Protein AF-A0A0K0D0H8-F1 (afdb_monomer)

pLDDT: mean 73.94, std 22.25, range [27.0, 97.44]

Solvent-accessible surface area (backbone atoms only — not comparable to full-atom values): 8253 Å² total; per-residue (Å²): 139,84,86,82,82,84,82,80,79,81,74,79,79,76,91,76,76,64,70,70,64,53,76,75,64,83,75,85,54,54,69,48,74,55,90,87,46,81,43,69,49,76,45,66,39,46,39,19,38,77,81,62,72,51,72,34,69,67,44,50,52,51,53,52,52,50,51,52,52,40,51,55,50,52,70,36,76,91,30,70,91,64,24,56,20,40,38,39,20,63,16,23,66,36,73,69,38,34,53,51,34,51,52,53,47,33,34,76,71,72,76,40,82,64,75,86,73,56,74,85,64,92,64,90,84,79,93,79,76,94,128

Organism: Angiostrongylus cantonensis (NCBI:txid6313)

Structure (mmCIF, N/CA/C/O backbone):
data_AF-A0A0K0D0H8-F1
#
_entry.id   AF-A0A0K0D0H8-F1
#
loop_
_atom_site.group_PDB
_atom_site.id
_atom_site.type_symbol
_atom_site.label_atom_id
_atom_site.label_alt_id
_atom_site.label_comp_id
_atom_site.label_asym_id
_atom_site.label_entity_id
_atom_site.label_seq_id
_atom_site.pdbx_PDB_ins_code
_atom_site.Cartn_x
_atom_site.Cartn_y
_atom_site.Cartn_z
_atom_site.occupancy
_atom_site.B_iso_or_equiv
_atom_site.auth_seq_id
_atom_site.auth_comp_id
_atom_site.auth_asym_id
_atom_site.auth_atom_id
_atom_site.pdbx_PDB_model_num
ATOM 1 N N . MET A 1 1 ? -4.111 46.764 62.266 1.00 36.84 1 MET A N 1
ATOM 2 C CA . MET A 1 1 ? -4.766 45.575 61.676 1.00 36.84 1 MET A CA 1
ATOM 3 C C . MET A 1 1 ? -4.988 45.844 60.195 1.00 36.84 1 MET A C 1
ATOM 5 O O . MET A 1 1 ? -5.904 46.576 59.858 1.00 36.84 1 MET A O 1
ATOM 9 N N . TRP A 1 2 ? -4.116 45.331 59.326 1.00 36.06 2 TRP A N 1
ATOM 10 C CA . TRP A 1 2 ? -4.248 45.432 57.868 1.00 36.06 2 TRP A CA 1
ATOM 11 C C . TRP A 1 2 ? -4.612 44.035 57.359 1.00 36.06 2 TRP A C 1
ATOM 13 O O . TRP A 1 2 ? -3.886 43.082 57.626 1.00 36.06 2 TRP A O 1
ATOM 23 N N . ARG A 1 3 ? -5.766 43.887 56.701 1.00 40.69 3 ARG A N 1
ATOM 24 C CA . ARG A 1 3 ? -6.165 42.640 56.033 1.00 40.69 3 ARG A CA 1
ATOM 25 C C . ARG A 1 3 ? -5.787 42.742 54.561 1.00 40.69 3 ARG A C 1
ATOM 27 O O . ARG A 1 3 ? -6.415 43.492 53.823 1.00 40.69 3 ARG A O 1
ATOM 34 N N . THR A 1 4 ? -4.760 42.014 54.148 1.00 47.06 4 THR A N 1
ATOM 35 C CA . THR A 1 4 ? -4.418 41.847 52.733 1.00 47.06 4 THR A CA 1
ATOM 36 C C . THR A 1 4 ? -5.252 40.687 52.193 1.00 47.06 4 THR A C 1
ATOM 38 O O . THR A 1 4 ? -5.074 39.550 52.623 1.00 47.06 4 THR A O 1
ATOM 41 N N . LEU A 1 5 ? -6.211 40.971 51.308 1.00 46.91 5 LEU A N 1
ATOM 42 C CA . LEU A 1 5 ? -6.913 39.941 50.540 1.00 46.91 5 LEU A CA 1
ATOM 43 C C . LEU A 1 5 ? -6.032 39.542 49.351 1.00 46.91 5 LEU A C 1
ATOM 45 O O . LEU A 1 5 ? -5.766 40.369 48.483 1.00 46.91 5 LEU A O 1
ATOM 49 N N . PHE A 1 6 ? -5.612 38.280 49.294 1.00 38.19 6 PHE A N 1
ATOM 50 C CA . PHE A 1 6 ? -5.066 37.687 48.076 1.00 38.19 6 PHE A CA 1
ATOM 51 C C . PHE A 1 6 ? -6.224 37.112 47.259 1.00 38.19 6 PHE A C 1
ATOM 53 O O . PHE A 1 6 ? -6.888 36.170 47.688 1.00 38.19 6 PHE A O 1
ATOM 60 N N . VAL A 1 7 ? -6.487 37.701 46.094 1.00 49.78 7 VAL A N 1
ATOM 61 C CA . VAL A 1 7 ? -7.400 37.138 45.095 1.00 49.78 7 VAL A CA 1
ATOM 62 C C . VAL A 1 7 ? -6.605 36.119 44.286 1.00 49.78 7 VAL A C 1
ATOM 64 O O . VAL A 1 7 ? -5.695 36.485 43.544 1.00 49.78 7 VAL A O 1
ATOM 67 N N . ALA A 1 8 ? -6.920 34.837 44.454 1.00 52.72 8 ALA A N 1
ATOM 68 C CA . ALA A 1 8 ? -6.380 33.778 43.615 1.00 52.72 8 ALA A CA 1
ATOM 69 C C . ALA A 1 8 ? -7.090 33.822 42.254 1.00 52.72 8 ALA A C 1
ATOM 71 O O . ALA A 1 8 ? -8.249 33.426 42.136 1.00 52.72 8 ALA A O 1
ATOM 72 N N . PHE A 1 9 ? -6.406 34.320 41.225 1.00 49.59 9 PHE A N 1
ATOM 73 C CA . PHE A 1 9 ? -6.807 34.062 39.847 1.00 49.59 9 PHE A CA 1
ATOM 74 C C . PHE A 1 9 ? -6.534 32.584 39.559 1.00 49.59 9 PHE A C 1
ATOM 76 O O . PHE A 1 9 ? -5.387 32.178 39.383 1.00 49.59 9 PHE A O 1
ATOM 83 N N . ALA A 1 10 ? -7.591 31.771 39.544 1.00 50.81 10 ALA A N 1
ATOM 84 C CA . ALA A 1 10 ? -7.547 30.438 38.966 1.00 50.81 10 ALA A CA 1
ATOM 85 C C . ALA A 1 10 ? -7.357 30.595 37.450 1.00 50.81 10 ALA A C 1
ATOM 87 O O . ALA A 1 10 ? -8.317 30.777 36.703 1.00 50.81 10 ALA A O 1
ATOM 88 N N . GLY A 1 11 ? -6.100 30.609 37.008 1.00 41.09 11 GLY A N 1
ATOM 89 C CA . GLY A 1 11 ? -5.763 30.479 35.599 1.00 41.09 11 GLY A CA 1
ATOM 90 C C . GLY A 1 11 ? -6.217 29.106 35.124 1.00 41.09 11 GLY A C 1
ATOM 91 O O . GLY A 1 11 ? -5.684 28.089 35.561 1.00 41.09 11 GLY A O 1
ATOM 92 N N . VAL A 1 12 ? -7.231 29.077 34.263 1.00 54.34 12 VAL A N 1
ATOM 93 C CA . VAL A 1 12 ? -7.582 27.886 33.492 1.00 54.34 12 VAL A CA 1
ATOM 94 C C . VAL A 1 12 ? -6.439 27.667 32.505 1.00 54.34 12 VAL A C 1
ATOM 96 O O . VAL A 1 12 ? -6.317 28.396 31.522 1.00 54.34 12 VAL A O 1
ATOM 99 N N . PHE A 1 13 ? -5.565 26.707 32.799 1.00 46.25 13 PHE A N 1
ATOM 100 C CA . PHE A 1 13 ? -4.625 26.187 31.816 1.00 46.25 13 PHE A CA 1
ATOM 101 C C . PHE A 1 13 ? -5.450 25.389 30.803 1.00 46.25 13 PHE A C 1
ATOM 103 O O . PHE A 1 13 ? -5.958 24.314 31.109 1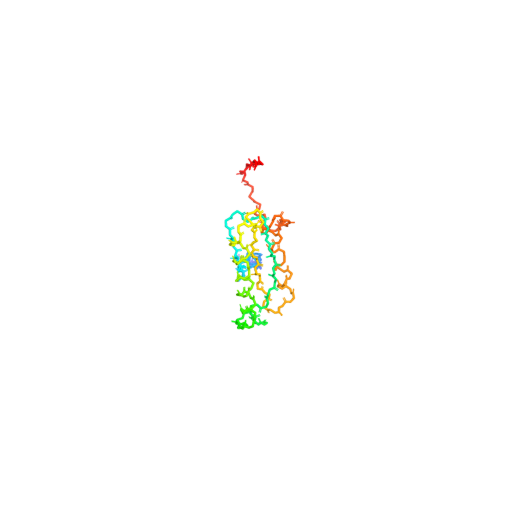.00 46.25 13 PHE A O 1
ATOM 110 N N . TYR A 1 14 ? -5.670 25.964 29.622 1.00 48.16 14 TYR A N 1
ATOM 111 C CA . TYR A 1 14 ? -6.150 25.204 28.477 1.00 48.16 14 TYR A CA 1
ATOM 112 C C . TYR A 1 14 ? -4.963 24.388 27.958 1.00 48.16 14 TYR A C 1
ATOM 114 O O . TYR A 1 14 ? -4.088 24.936 27.287 1.00 48.16 14 TYR A O 1
ATOM 122 N N . ASP A 1 15 ? -4.928 23.094 28.279 1.00 43.06 15 ASP A N 1
ATOM 123 C CA . ASP A 1 15 ? -4.058 22.120 27.615 1.00 43.06 15 ASP A CA 1
ATOM 124 C C . ASP A 1 15 ? -4.513 21.977 26.153 1.00 43.06 15 ASP A C 1
ATOM 126 O O . ASP A 1 15 ? -5.339 21.140 25.799 1.00 43.06 15 ASP A O 1
ATOM 130 N N . GLY A 1 16 ? -4.036 22.888 25.305 1.00 49.41 16 GLY A N 1
ATOM 131 C CA . GLY A 1 16 ? -4.384 22.983 23.886 1.00 49.41 16 GLY A CA 1
ATOM 132 C C . GLY A 1 16 ? -3.231 22.659 22.937 1.00 49.41 16 GLY A C 1
ATOM 133 O O . GLY A 1 16 ? -3.309 23.037 21.772 1.00 49.41 16 GLY A O 1
ATOM 134 N N . LEU A 1 17 ? -2.153 22.020 23.410 1.00 45.78 17 LEU A N 1
ATOM 135 C CA . LEU A 1 17 ? -0.933 21.835 22.610 1.00 45.78 17 LEU A CA 1
ATOM 136 C C . LEU A 1 17 ? -0.652 20.394 22.145 1.00 45.78 17 LEU A C 1
ATOM 138 O O . LEU A 1 17 ? 0.184 20.218 21.267 1.00 45.78 17 LEU A O 1
ATOM 142 N N . ASP A 1 18 ? -1.362 19.380 22.650 1.00 43.16 18 ASP A N 1
ATOM 143 C CA . ASP A 1 18 ? -1.079 17.970 22.306 1.00 43.16 18 ASP A CA 1
ATOM 144 C C . ASP A 1 18 ? -1.919 17.413 21.140 1.00 43.16 18 ASP A C 1
ATOM 146 O O . ASP A 1 18 ? -1.577 16.389 20.544 1.00 43.16 18 ASP A O 1
ATOM 150 N N . ALA A 1 19 ? -3.016 18.078 20.765 1.00 47.06 19 ALA A N 1
ATOM 151 C CA . ALA A 1 19 ? -3.932 17.554 19.747 1.00 47.06 19 ALA A CA 1
ATOM 152 C C . ALA A 1 19 ? -3.335 17.571 18.325 1.00 47.06 19 ALA A C 1
ATOM 154 O O . ALA A 1 19 ? -3.599 16.665 17.536 1.00 47.06 19 ALA A O 1
ATOM 155 N N . VAL A 1 20 ? -2.507 18.570 17.998 1.00 46.69 20 VAL A N 1
ATOM 156 C CA . VAL A 1 20 ? -1.960 18.758 16.640 1.00 46.69 20 VAL A CA 1
ATOM 157 C C . VAL A 1 20 ? -0.847 17.753 16.338 1.00 46.69 20 VAL A C 1
ATOM 159 O O . VAL A 1 20 ? -0.769 17.221 15.235 1.00 46.69 20 VAL A O 1
ATOM 162 N N . GLN A 1 21 ? -0.015 17.427 17.328 1.00 43.66 21 GLN A N 1
ATOM 163 C CA . GLN A 1 21 ? 1.111 16.509 17.141 1.00 43.66 21 GLN A CA 1
ATOM 164 C C . GLN A 1 21 ? 0.658 15.041 17.040 1.00 43.66 21 GLN A C 1
ATOM 166 O O . GLN A 1 21 ? 1.279 14.244 16.336 1.00 43.66 21 GLN A O 1
ATOM 171 N N . SER A 1 22 ? -0.473 14.715 17.676 1.00 46.28 22 SER A N 1
ATOM 172 C CA . SER A 1 22 ? -1.142 13.409 17.610 1.00 46.28 22 SER A CA 1
ATOM 173 C C . SER A 1 22 ? -1.698 13.087 16.214 1.00 46.28 22 SER A C 1
ATOM 175 O O . SER A 1 22 ? -1.575 11.961 15.742 1.00 46.28 22 SER A O 1
ATOM 177 N N . LEU A 1 23 ? -2.227 14.078 15.487 1.00 47.09 23 LEU A N 1
ATOM 178 C CA . LEU A 1 23 ? -2.791 13.883 14.139 1.00 47.09 23 LEU A CA 1
ATOM 179 C C . LEU A 1 23 ? -1.750 13.444 13.091 1.00 47.09 23 LEU A C 1
ATOM 181 O O . LEU A 1 23 ? -2.102 12.853 12.065 1.00 47.09 23 LEU A O 1
ATOM 185 N N . CYS A 1 24 ? -0.463 13.677 13.357 1.00 49.72 24 CYS A N 1
ATOM 186 C CA . CYS A 1 24 ? 0.616 13.336 12.438 1.00 49.72 24 CYS A CA 1
ATOM 187 C C . CYS A 1 24 ? 1.155 11.907 12.617 1.00 49.72 24 CYS A C 1
ATOM 189 O O . CYS A 1 24 ? 1.676 11.360 11.648 1.00 49.72 24 CYS A O 1
ATOM 191 N N . SER A 1 25 ? 0.993 11.243 13.770 1.00 49.50 25 SER A N 1
ATOM 192 C CA . SER A 1 25 ? 1.837 10.072 14.086 1.00 49.50 25 SER A CA 1
ATOM 193 C C . SER A 1 25 ? 1.164 8.706 14.261 1.00 49.50 25 SER A C 1
ATOM 195 O O . SER A 1 25 ? 1.882 7.749 14.531 1.00 49.50 25 SER A O 1
ATOM 197 N N . VAL A 1 26 ? -0.154 8.535 14.114 1.00 51.00 26 VAL A N 1
ATOM 198 C CA . VAL A 1 26 ? -0.741 7.276 14.635 1.00 51.00 26 VAL A CA 1
ATOM 199 C C . VAL A 1 26 ? -0.644 6.074 13.682 1.00 51.00 26 VAL A C 1
ATOM 201 O O . VAL A 1 26 ?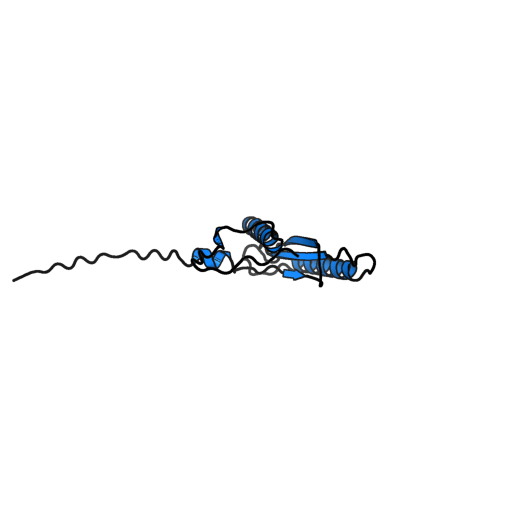 -0.548 4.953 14.169 1.00 51.00 26 VAL A O 1
ATOM 204 N N . TYR A 1 27 ? -0.557 6.253 12.358 1.00 58.72 27 TYR A N 1
ATOM 205 C CA . TYR A 1 27 ? -0.420 5.113 11.435 1.00 58.72 27 TYR A CA 1
ATOM 206 C C . TYR A 1 27 ? 0.505 5.430 10.263 1.00 58.72 27 TYR A C 1
ATOM 208 O O . TYR A 1 27 ? 0.124 6.129 9.316 1.00 58.72 27 TYR A O 1
ATOM 216 N N . ASP A 1 28 ? 1.727 4.906 10.341 1.00 66.31 28 ASP A N 1
ATOM 217 C CA . ASP A 1 28 ? 2.650 4.925 9.216 1.00 66.31 28 ASP A CA 1
ATOM 218 C C . ASP A 1 28 ? 2.149 3.969 8.125 1.00 66.31 28 ASP A C 1
ATOM 220 O O . ASP A 1 28 ? 1.875 2.796 8.395 1.00 66.31 28 ASP A O 1
ATOM 224 N N . PRO A 1 29 ? 2.004 4.452 6.884 1.00 76.69 29 PRO A N 1
ATOM 225 C CA . PRO A 1 29 ? 1.545 3.630 5.779 1.00 76.69 29 PRO A CA 1
ATOM 226 C C . PRO A 1 29 ? 2.602 2.577 5.435 1.00 76.69 29 PRO A C 1
ATOM 228 O O . PRO A 1 29 ? 3.807 2.848 5.427 1.00 76.69 29 PRO A O 1
ATOM 231 N N . PHE A 1 30 ? 2.148 1.384 5.066 1.00 81.88 30 PHE A N 1
ATOM 232 C CA . PHE A 1 30 ? 3.018 0.358 4.512 1.00 81.88 30 PHE A CA 1
ATOM 233 C C . PHE A 1 30 ? 3.452 0.772 3.101 1.00 81.88 30 PHE A C 1
ATOM 235 O O . PHE A 1 30 ? 2.622 1.041 2.229 1.00 81.88 30 PHE A O 1
ATOM 242 N N . LYS A 1 31 ? 4.764 0.849 2.865 1.00 82.56 31 LYS A N 1
ATOM 243 C CA . LYS A 1 31 ? 5.335 1.301 1.589 1.00 82.56 31 LYS A CA 1
ATOM 244 C C . LYS A 1 31 ? 6.178 0.198 0.957 1.00 82.56 31 LYS A C 1
ATOM 246 O O . LYS A 1 31 ? 7.063 -0.358 1.598 1.00 82.56 31 LYS A O 1
ATOM 251 N N . VAL A 1 32 ? 5.954 -0.060 -0.330 1.00 81.81 32 VAL A N 1
ATOM 252 C CA . VAL A 1 32 ? 6.843 -0.883 -1.166 1.00 81.81 32 VAL A CA 1
ATOM 253 C C . VAL A 1 32 ? 7.417 0.033 -2.231 1.00 81.81 32 VAL A C 1
ATOM 255 O O . VAL A 1 32 ? 6.692 0.473 -3.117 1.00 81.81 32 VAL A O 1
ATOM 258 N N . GLN A 1 33 ? 8.702 0.363 -2.143 1.00 81.88 33 GLN A N 1
ATOM 259 C CA . GLN A 1 33 ? 9.336 1.315 -3.054 1.00 81.88 33 GLN A CA 1
ATOM 260 C C . GLN A 1 33 ? 10.585 0.682 -3.666 1.00 81.88 33 GLN A C 1
ATOM 262 O O . GLN A 1 33 ? 11.569 0.488 -2.956 1.00 81.88 33 GLN A O 1
ATOM 267 N N . PRO A 1 34 ? 10.558 0.297 -4.954 1.00 82.31 34 PRO A N 1
ATOM 268 C CA . PRO A 1 34 ? 11.776 -0.110 -5.634 1.00 82.31 34 PRO A CA 1
ATOM 269 C C . PRO A 1 34 ? 12.637 1.123 -5.935 1.00 82.31 34 PRO A C 1
ATOM 271 O O . PRO A 1 34 ? 12.106 2.213 -6.151 1.00 82.31 34 PRO A O 1
ATOM 274 N N . ASP A 1 35 ? 13.953 0.937 -6.030 1.00 77.94 35 ASP A N 1
ATOM 275 C CA . ASP A 1 35 ? 14.871 2.024 -6.378 1.00 77.94 35 ASP A CA 1
ATOM 276 C C . ASP A 1 35 ? 14.470 2.700 -7.700 1.00 77.94 35 ASP A C 1
ATOM 278 O O . ASP A 1 35 ? 14.185 2.024 -8.702 1.00 77.94 35 ASP A O 1
ATOM 282 N N . ASN A 1 36 ? 14.503 4.037 -7.708 1.00 76.62 36 ASN A N 1
ATOM 283 C CA . ASN A 1 36 ? 14.153 4.895 -8.846 1.00 76.62 36 ASN A CA 1
ATOM 284 C C . ASN A 1 36 ? 12.714 4.708 -9.368 1.00 76.62 36 ASN A C 1
ATOM 286 O O . ASN A 1 36 ? 12.466 4.803 -10.575 1.00 76.62 36 ASN A O 1
ATOM 290 N N . ASN A 1 37 ? 11.750 4.430 -8.489 1.00 80.50 37 ASN A N 1
ATOM 291 C CA . ASN A 1 37 ? 10.341 4.409 -8.864 1.00 80.50 37 ASN A CA 1
ATOM 292 C C . ASN A 1 37 ? 9.852 5.803 -9.289 1.00 80.50 37 ASN A C 1
ATOM 294 O O . ASN A 1 37 ? 9.967 6.776 -8.552 1.00 80.50 37 ASN A O 1
ATOM 298 N N . LYS A 1 38 ? 9.258 5.889 -10.483 1.00 82.69 38 LYS A N 1
ATOM 299 C CA . LYS A 1 38 ? 8.636 7.128 -10.987 1.00 82.69 38 LYS A CA 1
ATOM 300 C C . LYS A 1 38 ? 7.150 7.226 -10.661 1.00 82.69 38 LYS A C 1
ATOM 302 O O . LYS A 1 38 ? 6.581 8.309 -10.709 1.00 82.69 38 LYS A O 1
ATOM 307 N N . PHE A 1 39 ? 6.524 6.092 -10.365 1.00 90.31 39 PHE A N 1
ATOM 308 C CA . PHE A 1 39 ? 5.088 5.987 -10.156 1.00 90.31 39 PHE A CA 1
ATOM 309 C C . PHE A 1 39 ? 4.815 5.269 -8.837 1.00 90.31 39 PHE A C 1
ATOM 311 O O . PHE A 1 39 ? 5.518 4.321 -8.476 1.00 90.31 39 PHE A O 1
ATOM 318 N N . VAL A 1 40 ? 3.782 5.711 -8.126 1.00 91.62 40 VAL A N 1
ATOM 319 C CA . VAL A 1 40 ? 3.336 5.110 -6.867 1.00 91.62 40 VAL A CA 1
ATOM 320 C C . VAL A 1 40 ? 1.829 4.930 -6.933 1.00 91.62 40 VAL A C 1
ATOM 322 O O . VAL A 1 40 ? 1.103 5.869 -7.249 1.00 91.62 40 VAL A O 1
ATOM 325 N N . ILE A 1 41 ? 1.365 3.721 -6.635 1.00 91.88 41 ILE A N 1
ATOM 326 C CA . ILE A 1 41 ? -0.053 3.422 -6.461 1.00 91.88 41 ILE A CA 1
ATOM 327 C C . ILE A 1 41 ? -0.393 3.664 -4.992 1.00 91.88 41 ILE A C 1
ATOM 329 O O . ILE A 1 41 ? 0.220 3.062 -4.112 1.00 91.88 41 ILE A O 1
ATOM 333 N N . GLY A 1 42 ? -1.347 4.555 -4.733 1.00 91.69 42 GLY A N 1
ATOM 334 C CA . GLY A 1 42 ? -1.914 4.772 -3.406 1.00 91.69 42 GLY A CA 1
ATOM 335 C C . GLY A 1 42 ? -3.160 3.918 -3.197 1.00 91.69 42 GLY A C 1
ATOM 336 O O . GLY A 1 42 ? -4.029 3.874 -4.066 1.00 91.69 42 GLY A O 1
ATOM 337 N N . GLY A 1 43 ? -3.255 3.257 -2.048 1.00 91.56 43 GLY A N 1
ATOM 338 C CA . GLY A 1 43 ? -4.436 2.516 -1.622 1.00 91.56 43 GLY A CA 1
ATOM 339 C C . GLY A 1 43 ? -4.705 2.711 -0.134 1.00 91.56 43 GLY A C 1
ATOM 340 O O . GLY A 1 43 ?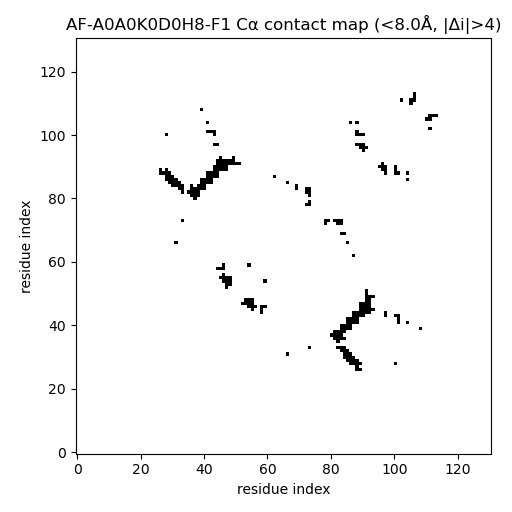 -3.780 2.788 0.674 1.00 91.56 43 GLY A O 1
ATOM 341 N N . ALA A 1 44 ? -5.985 2.806 0.213 1.00 93.19 44 ALA A N 1
ATOM 342 C CA . ALA A 1 44 ? -6.463 2.875 1.584 1.00 93.19 44 ALA A CA 1
ATOM 343 C C . ALA A 1 44 ? -7.166 1.548 1.899 1.00 93.19 44 ALA A C 1
ATOM 345 O O . ALA A 1 44 ? -8.183 1.227 1.286 1.00 93.19 44 ALA A O 1
ATOM 346 N N . PHE A 1 45 ? -6.593 0.768 2.810 1.00 94.81 45 PHE A N 1
ATOM 347 C CA . PHE A 1 45 ? -7.001 -0.603 3.101 1.00 94.81 45 PHE A CA 1
ATOM 348 C C . PHE A 1 45 ? -7.531 -0.716 4.537 1.00 94.81 45 PHE A C 1
ATOM 350 O O . PHE A 1 45 ? -7.005 -0.057 5.435 1.00 94.81 45 PHE A O 1
ATOM 357 N N . PRO A 1 46 ? -8.567 -1.521 4.810 1.00 94.44 46 PRO A N 1
ATOM 358 C CA . PRO A 1 46 ? -8.999 -1.822 6.174 1.00 94.44 46 PRO A CA 1
ATOM 359 C C . PRO A 1 46 ? -8.069 -2.871 6.792 1.00 94.44 46 PRO A C 1
ATOM 361 O O . PRO A 1 46 ? -8.427 -4.039 6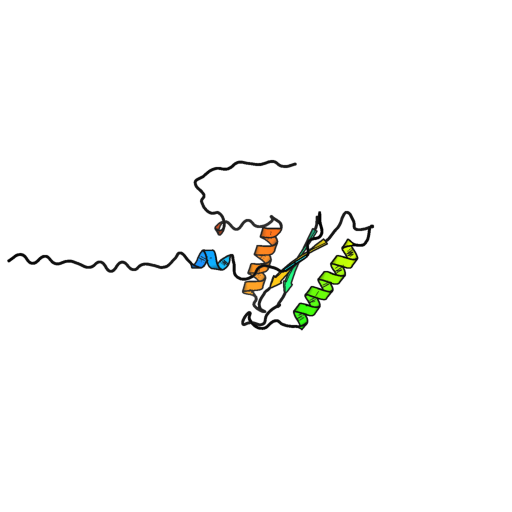.897 1.00 94.44 46 PRO A O 1
ATOM 364 N N . LEU A 1 47 ? -6.826 -2.500 7.113 1.00 93.50 47 LEU A N 1
ATOM 365 C CA . LEU A 1 47 ? -5.856 -3.456 7.655 1.00 93.50 47 LEU A CA 1
ATOM 366 C C . LEU A 1 47 ? -6.255 -3.880 9.069 1.00 93.50 47 LEU A C 1
ATOM 368 O O . LEU A 1 47 ? -6.073 -5.043 9.424 1.00 93.50 47 LEU A O 1
ATOM 372 N N . HIS A 1 48 ? -6.846 -2.963 9.834 1.00 94.44 48 HIS A N 1
ATOM 373 C CA . HIS A 1 48 ? -7.495 -3.265 11.103 1.00 94.44 48 HIS A CA 1
ATOM 374 C C . HIS A 1 48 ? -9.022 -3.084 11.049 1.00 94.44 48 HIS A C 1
ATOM 376 O O . HIS A 1 48 ? -9.577 -2.381 10.195 1.00 94.44 48 HIS A O 1
ATOM 382 N N . ASP A 1 49 ? -9.700 -3.718 12.005 1.00 92.38 49 ASP A N 1
ATOM 383 C CA . ASP A 1 49 ? -11.123 -3.512 12.288 1.00 92.38 49 ASP A CA 1
ATOM 384 C C . ASP A 1 49 ? -11.383 -2.095 12.850 1.00 92.38 49 ASP A C 1
ATOM 386 O O . ASP A 1 49 ? -10.459 -1.324 13.119 1.00 92.38 49 ASP A O 1
ATOM 390 N N . VAL A 1 50 ? -12.653 -1.752 13.071 1.00 90.69 50 VAL A N 1
ATOM 391 C CA . VAL A 1 50 ? -13.134 -0.443 13.529 1.00 90.69 50 VAL A CA 1
ATOM 392 C C . VAL A 1 50 ? -12.538 0.024 14.848 1.00 90.69 50 VAL A C 1
ATOM 394 O O . VAL A 1 50 ? -12.695 1.194 15.176 1.00 90.69 50 VAL A O 1
ATOM 397 N N . ASP A 1 51 ? -11.875 -0.832 15.625 1.00 87.88 51 ASP A N 1
ATOM 398 C CA . ASP A 1 51 ? -11.171 -0.469 16.856 1.00 87.88 51 ASP A CA 1
ATOM 399 C C . ASP A 1 51 ? -9.675 -0.166 16.656 1.00 87.88 51 ASP A C 1
ATOM 401 O O . ASP A 1 51 ? -9.011 0.220 17.619 1.00 87.88 51 ASP A O 1
ATOM 405 N N . CYS A 1 52 ? -9.168 -0.289 15.423 1.00 87.75 52 CYS A N 1
ATOM 406 C CA . CYS A 1 52 ? -7.755 -0.195 15.044 1.00 87.75 52 CYS A CA 1
ATOM 407 C C . CYS A 1 52 ? -6.824 -1.175 15.788 1.00 87.75 52 CYS A C 1
ATOM 409 O O . CYS A 1 52 ? -5.627 -0.909 15.904 1.00 87.75 52 CYS A O 1
ATOM 411 N N . LYS A 1 53 ? -7.338 -2.274 16.358 1.00 89.19 53 LYS A N 1
ATOM 412 C CA . LYS A 1 53 ? -6.530 -3.212 17.164 1.00 89.19 53 LYS A CA 1
ATOM 413 C C . LYS A 1 53 ? -6.400 -4.577 16.524 1.00 89.19 53 LYS A C 1
ATOM 415 O O . LYS A 1 53 ? -5.333 -5.181 16.584 1.00 89.19 53 LYS A O 1
ATOM 420 N N . ASN A 1 54 ? -7.482 -5.073 15.936 1.00 91.94 54 ASN A N 1
ATOM 421 C CA . ASN A 1 54 ? -7.504 -6.411 15.363 1.00 91.94 54 ASN A CA 1
ATOM 422 C C . ASN A 1 54 ? -7.178 -6.343 13.877 1.00 91.94 54 ASN A C 1
ATOM 424 O O . ASN A 1 54 ? -7.915 -5.724 13.115 1.00 91.94 54 ASN A O 1
ATOM 428 N N . VAL A 1 55 ? -6.073 -6.973 13.477 1.00 93.12 55 VAL A N 1
ATOM 429 C CA . VAL A 1 55 ? -5.689 -7.091 12.066 1.00 93.12 55 VAL A CA 1
ATOM 430 C C . VAL A 1 55 ? -6.695 -7.981 11.343 1.00 93.12 55 VAL A C 1
ATOM 432 O O . VAL A 1 55 ? -7.012 -9.071 11.820 1.00 93.12 55 VAL A O 1
ATOM 435 N N . LEU A 1 56 ? -7.152 -7.541 10.174 1.00 95.31 56 LEU A N 1
ATOM 436 C CA . LEU A 1 56 ? -8.031 -8.296 9.292 1.00 95.31 56 LEU A CA 1
ATOM 437 C C . LEU A 1 56 ? -7.188 -9.154 8.328 1.00 95.31 56 LEU A C 1
ATOM 439 O O . LEU A 1 56 ? -6.499 -8.605 7.463 1.00 95.31 56 LEU A O 1
ATOM 443 N N . PRO A 1 57 ? -7.217 -10.500 8.443 1.00 96.06 57 PRO A N 1
ATOM 444 C CA . PRO A 1 57 ? -6.373 -11.376 7.626 1.00 96.06 57 PRO A CA 1
ATOM 445 C C . PRO A 1 57 ? -6.651 -11.284 6.124 1.00 96.06 57 PRO A C 1
ATOM 447 O O . PRO A 1 57 ? -5.742 -11.499 5.323 1.00 96.06 57 PRO A O 1
ATOM 450 N N . ASP A 1 58 ? -7.886 -10.974 5.737 1.00 97.44 58 ASP A N 1
ATOM 451 C CA . ASP A 1 58 ? -8.274 -10.843 4.331 1.00 97.44 58 ASP A CA 1
ATOM 452 C C . ASP A 1 58 ? -7.567 -9.645 3.691 1.00 97.44 58 ASP A C 1
ATOM 454 O O . ASP A 1 58 ? -6.911 -9.784 2.660 1.00 97.44 58 ASP A O 1
ATOM 458 N N . THR A 1 59 ? -7.555 -8.497 4.370 1.00 95.00 59 THR A N 1
ATOM 459 C CA . THR A 1 59 ? -6.835 -7.308 3.905 1.00 95.00 59 THR A CA 1
ATOM 460 C C . THR A 1 59 ? -5.323 -7.526 3.846 1.00 95.00 59 THR A C 1
ATOM 462 O O . THR A 1 59 ? -4.652 -7.045 2.932 1.00 95.00 59 THR A O 1
ATOM 465 N N . VAL A 1 60 ? -4.755 -8.283 4.793 1.00 93.81 60 VAL A N 1
ATOM 466 C CA . VAL A 1 60 ? -3.333 -8.666 4.733 1.00 93.81 60 VAL A CA 1
ATOM 467 C C . VAL A 1 60 ? -3.046 -9.461 3.460 1.00 93.81 60 VAL A C 1
ATOM 469 O O . VAL A 1 60 ? -2.060 -9.182 2.776 1.00 93.81 60 VAL A O 1
ATOM 472 N N . GLN A 1 61 ? -3.902 -10.427 3.115 1.00 96.69 61 GLN A N 1
ATOM 473 C CA . GLN A 1 61 ? -3.750 -11.216 1.891 1.00 96.69 61 GLN A CA 1
ATOM 474 C C . GLN A 1 61 ? -3.818 -10.337 0.638 1.00 96.69 61 GLN A C 1
ATOM 476 O O . GLN A 1 61 ? -3.009 -10.523 -0.271 1.00 96.69 61 GLN A O 1
ATOM 481 N N . GLU A 1 62 ? -4.713 -9.349 0.605 1.00 94.81 62 GLU A N 1
ATOM 482 C CA . GLU A 1 62 ? -4.802 -8.383 -0.495 1.00 94.81 62 GLU A CA 1
ATOM 483 C C . GLU A 1 62 ? -3.509 -7.572 -0.653 1.00 94.81 62 GLU A C 1
ATOM 485 O O . GLU A 1 62 ? -2.951 -7.502 -1.751 1.00 94.81 62 GLU A O 1
ATOM 490 N N . ILE A 1 63 ? -2.978 -7.011 0.438 1.00 93.25 63 ILE A N 1
ATOM 491 C CA . ILE A 1 63 ? -1.736 -6.223 0.408 1.00 93.25 63 ILE A CA 1
ATOM 492 C C . ILE A 1 63 ? -0.552 -7.088 -0.043 1.00 93.25 63 ILE A C 1
ATOM 494 O O . ILE A 1 63 ? 0.246 -6.655 -0.877 1.00 93.25 63 ILE A O 1
ATOM 498 N N . VAL A 1 64 ? -0.452 -8.324 0.454 1.00 93.75 64 VAL A N 1
ATOM 499 C CA . VAL A 1 64 ? 0.595 -9.274 0.049 1.00 93.75 64 VAL A CA 1
ATOM 500 C C . VAL A 1 64 ? 0.469 -9.641 -1.432 1.00 93.75 64 VAL A C 1
ATOM 502 O O . VAL A 1 64 ? 1.480 -9.697 -2.137 1.00 93.75 64 VAL A O 1
ATOM 505 N N . ALA A 1 65 ? -0.749 -9.844 -1.938 1.00 96.25 65 ALA A N 1
ATOM 506 C CA . ALA A 1 65 ? -0.983 -10.124 -3.352 1.00 96.25 65 ALA A CA 1
ATOM 507 C C . ALA A 1 65 ? -0.564 -8.944 -4.244 1.00 96.25 65 ALA A C 1
ATOM 509 O O . ALA A 1 65 ? 0.102 -9.144 -5.264 1.00 96.25 65 ALA A O 1
ATOM 510 N N . ILE A 1 66 ? -0.883 -7.710 -3.839 1.00 95.06 66 ILE A N 1
ATOM 511 C CA . ILE A 1 66 ? -0.444 -6.496 -4.539 1.00 95.06 66 ILE A CA 1
ATOM 512 C C . ILE A 1 66 ? 1.081 -6.389 -4.505 1.00 95.06 66 ILE A C 1
ATOM 514 O O . ILE A 1 66 ? 1.699 -6.153 -5.543 1.00 95.06 66 ILE A O 1
ATOM 518 N N . GLN A 1 67 ? 1.709 -6.606 -3.347 1.00 92.62 67 GLN A N 1
ATOM 519 C CA . GLN A 1 67 ? 3.165 -6.590 -3.224 1.00 92.62 67 GLN A CA 1
ATOM 520 C C . GLN A 1 67 ? 3.812 -7.597 -4.178 1.00 92.62 67 GLN A C 1
ATOM 522 O O . GLN A 1 67 ? 4.728 -7.233 -4.914 1.00 92.62 67 GLN A O 1
ATOM 527 N N . TRP A 1 68 ? 3.310 -8.833 -4.217 1.00 94.81 68 TRP A N 1
ATOM 528 C CA . TRP A 1 68 ? 3.794 -9.858 -5.138 1.00 94.81 68 TRP A CA 1
ATOM 529 C C . TRP A 1 68 ? 3.649 -9.426 -6.604 1.00 94.81 68 TRP A C 1
ATOM 531 O O . TRP A 1 68 ? 4.609 -9.525 -7.373 1.00 94.81 68 TRP A O 1
ATOM 541 N N . ALA A 1 69 ? 2.489 -8.882 -6.984 1.00 95.56 69 ALA A N 1
ATOM 542 C CA . ALA A 1 69 ? 2.237 -8.414 -8.344 1.00 95.56 69 ALA A CA 1
ATOM 543 C C . ALA A 1 69 ? 3.192 -7.280 -8.748 1.00 95.56 69 ALA A C 1
ATOM 545 O O . ALA A 1 69 ? 3.743 -7.291 -9.850 1.00 95.56 69 ALA A O 1
ATOM 546 N N . LEU A 1 70 ? 3.446 -6.329 -7.845 1.00 94.19 70 LEU A N 1
ATOM 547 C CA . LEU A 1 70 ? 4.381 -5.230 -8.079 1.00 94.19 70 LEU A CA 1
ATOM 548 C C . LEU A 1 70 ? 5.827 -5.713 -8.150 1.00 94.19 70 LEU A C 1
ATOM 550 O O . LEU A 1 70 ? 6.579 -5.258 -9.010 1.00 94.19 70 LEU A O 1
ATOM 554 N N . THR A 1 71 ? 6.229 -6.659 -7.301 1.00 92.81 71 THR A N 1
ATOM 555 C CA . THR A 1 71 ? 7.543 -7.302 -7.409 1.00 92.81 71 THR A CA 1
ATOM 556 C C . THR A 1 71 ? 7.709 -7.957 -8.776 1.00 92.81 71 THR A C 1
ATOM 558 O O . THR A 1 71 ? 8.718 -7.720 -9.438 1.00 92.81 71 THR A O 1
ATOM 561 N N . HIS A 1 72 ? 6.708 -8.709 -9.237 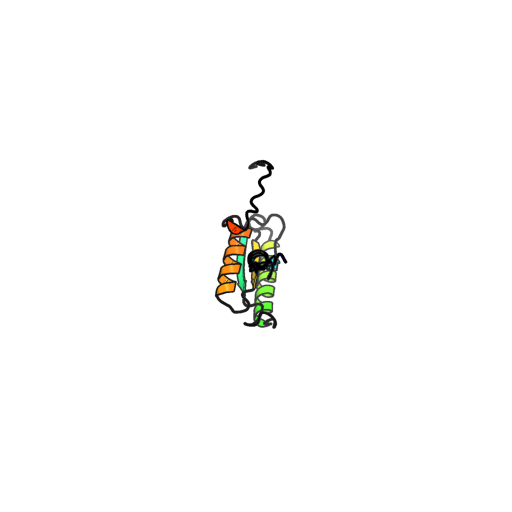1.00 94.50 72 HIS A N 1
ATOM 562 C CA . HIS A 1 72 ? 6.746 -9.353 -10.546 1.00 94.50 72 HIS A CA 1
ATOM 563 C C . HIS A 1 72 ? 6.812 -8.330 -11.694 1.00 94.50 72 HIS A C 1
ATOM 565 O O . HIS A 1 72 ? 7.641 -8.460 -12.596 1.00 94.50 72 HIS A O 1
ATOM 571 N N . TRP A 1 73 ? 6.008 -7.263 -11.629 1.00 94.44 73 TRP A N 1
ATOM 572 C CA . TRP A 1 73 ? 6.047 -6.159 -12.593 1.00 94.44 73 TRP A CA 1
ATOM 573 C C . TRP A 1 73 ? 7.427 -5.496 -12.664 1.00 94.44 73 TRP A C 1
ATOM 575 O O . TRP A 1 73 ? 7.954 -5.278 -13.756 1.00 94.44 73 TRP A O 1
ATOM 585 N N . ASN A 1 74 ? 8.014 -5.196 -11.503 1.00 93.75 74 ASN A N 1
ATOM 586 C CA . ASN A 1 74 ? 9.276 -4.466 -11.373 1.00 93.75 74 ASN A CA 1
ATOM 587 C C . ASN A 1 74 ? 10.510 -5.304 -11.733 1.00 93.75 74 ASN A C 1
ATOM 589 O O . ASN A 1 74 ? 11.563 -4.733 -12.018 1.00 93.75 74 ASN A O 1
ATOM 593 N N . GLN A 1 75 ? 10.401 -6.635 -11.709 1.00 93.25 75 GLN A N 1
ATOM 594 C CA . GLN A 1 75 ? 11.453 -7.553 -12.154 1.00 93.25 75 GLN A CA 1
ATOM 595 C C . GLN A 1 75 ? 11.492 -7.720 -13.680 1.00 93.25 75 GLN A C 1
ATOM 597 O O . GLN A 1 75 ? 12.500 -8.186 -14.209 1.00 93.25 75 GLN A O 1
ATOM 602 N N . ASN A 1 76 ? 10.430 -7.341 -14.399 1.00 94.44 76 ASN A N 1
ATOM 603 C CA . ASN A 1 76 ? 10.388 -7.432 -15.854 1.00 94.44 76 ASN A CA 1
ATOM 604 C C . ASN A 1 76 ? 11.269 -6.337 -16.501 1.00 94.44 76 ASN A C 1
ATOM 606 O O . ASN A 1 76 ? 10.958 -5.151 -16.352 1.00 94.44 76 ASN A O 1
ATOM 610 N N . PRO A 1 77 ? 12.308 -6.691 -17.287 1.00 93.75 77 PRO A N 1
ATOM 611 C CA . PRO A 1 77 ? 13.203 -5.714 -17.914 1.00 93.75 77 PRO A CA 1
ATOM 612 C C . PRO A 1 77 ? 12.507 -4.722 -18.855 1.00 93.75 77 PRO A C 1
ATOM 614 O O . PRO A 1 77 ? 12.991 -3.605 -19.035 1.00 93.75 77 PRO A O 1
ATOM 617 N N . VAL A 1 78 ? 11.361 -5.095 -19.437 1.00 95.44 78 VAL A N 1
ATOM 618 C CA . VAL A 1 78 ? 10.561 -4.208 -20.301 1.00 95.44 78 VAL A CA 1
ATOM 619 C C . VAL A 1 78 ? 10.013 -3.008 -19.514 1.00 95.44 78 VAL A C 1
ATOM 621 O O . VAL A 1 78 ? 9.836 -1.927 -20.069 1.00 95.44 78 VAL A O 1
ATOM 624 N N . ASN A 1 79 ? 9.827 -3.161 -18.200 1.00 92.19 79 ASN A N 1
ATOM 625 C CA . ASN A 1 79 ? 9.246 -2.154 -17.314 1.00 92.19 79 ASN A CA 1
ATOM 626 C C . ASN A 1 79 ? 10.297 -1.327 -16.555 1.00 92.19 79 ASN A C 1
ATOM 628 O O . ASN A 1 79 ? 9.945 -0.577 -15.646 1.00 92.19 79 ASN A O 1
ATOM 632 N N . ASN A 1 80 ? 11.584 -1.410 -16.916 1.00 89.12 80 ASN A N 1
ATOM 633 C CA . ASN A 1 80 ? 12.669 -0.715 -16.206 1.00 89.12 80 ASN A CA 1
ATOM 634 C C . ASN A 1 80 ? 12.463 0.806 -16.079 1.00 89.12 80 ASN A C 1
ATOM 636 O O . ASN A 1 80 ? 12.912 1.411 -15.107 1.00 89.12 80 ASN A O 1
ATOM 640 N N . HIS A 1 81 ? 11.770 1.425 -17.038 1.00 90.25 81 HIS A N 1
ATOM 641 C CA . HIS A 1 81 ? 11.457 2.859 -17.027 1.00 90.25 81 HIS A CA 1
ATOM 642 C C . HIS A 1 81 ? 10.139 3.207 -16.316 1.00 90.25 81 HIS A C 1
ATOM 644 O O . HIS A 1 81 ? 9.829 4.387 -16.158 1.00 90.25 81 HIS A O 1
ATOM 650 N N . ALA A 1 82 ? 9.375 2.196 -15.900 1.00 91.75 82 ALA A N 1
ATOM 651 C CA . ALA A 1 82 ? 8.036 2.311 -15.334 1.00 91.75 82 ALA A CA 1
ATOM 652 C C . ALA A 1 82 ? 7.878 1.411 -14.098 1.00 91.75 82 ALA A C 1
ATOM 654 O O . ALA A 1 82 ? 6.884 0.698 -13.947 1.00 91.75 82 ALA A O 1
ATOM 655 N N . LYS A 1 83 ? 8.877 1.439 -13.207 1.00 93.44 83 LYS A N 1
ATOM 656 C CA . LYS A 1 83 ? 8.773 0.767 -11.913 1.00 93.44 83 LYS A CA 1
ATOM 657 C C . LYS A 1 83 ? 7.690 1.419 -11.057 1.00 93.44 83 LYS A C 1
ATOM 659 O O . LYS A 1 83 ? 7.586 2.648 -11.002 1.00 93.44 83 LYS A O 1
ATOM 664 N N . LEU A 1 84 ? 6.916 0.577 -10.388 1.00 93.94 84 LEU A N 1
ATOM 665 C CA . LEU A 1 84 ? 5.759 0.947 -9.585 1.00 93.94 84 LEU A CA 1
ATOM 666 C C . LEU A 1 84 ? 6.065 0.729 -8.103 1.00 93.94 84 LEU A C 1
ATOM 668 O O . LEU A 1 84 ? 6.517 -0.348 -7.708 1.00 93.94 84 LEU A O 1
ATOM 672 N N . GLY A 1 85 ? 5.799 1.746 -7.290 1.00 92.94 85 GLY A N 1
ATOM 673 C CA . GLY A 1 85 ? 5.729 1.625 -5.837 1.00 92.94 85 GLY A CA 1
ATOM 674 C C . GLY A 1 85 ? 4.293 1.470 -5.335 1.00 92.94 85 GLY A C 1
ATOM 675 O O . GLY A 1 85 ? 3.336 1.730 -6.064 1.00 92.94 85 GLY A O 1
ATOM 676 N N . LEU A 1 86 ? 4.158 1.102 -4.066 1.00 93.06 86 LEU A N 1
ATOM 677 C CA . LEU A 1 86 ? 2.905 1.042 -3.320 1.00 93.06 86 LEU A CA 1
ATOM 678 C C . LEU A 1 86 ? 2.978 1.957 -2.102 1.00 93.06 86 LEU A C 1
ATOM 680 O O . LEU A 1 86 ? 3.970 1.947 -1.371 1.00 93.06 86 LEU A O 1
ATOM 684 N N . PHE A 1 87 ? 1.890 2.675 -1.865 1.00 93.31 87 PHE A N 1
ATOM 685 C CA . PHE A 1 87 ? 1.539 3.293 -0.598 1.00 93.31 87 PHE A CA 1
ATOM 686 C C . PHE A 1 87 ? 0.237 2.645 -0.127 1.00 93.31 87 PHE A C 1
ATOM 688 O O . PHE A 1 87 ? -0.783 2.770 -0.801 1.00 93.31 87 PHE A 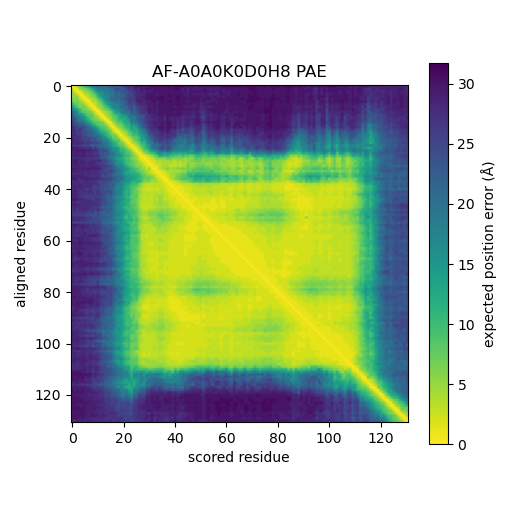O 1
ATOM 695 N N . ALA A 1 88 ? 0.266 1.947 1.002 1.00 93.31 88 ALA A N 1
ATOM 696 C CA . ALA A 1 88 ? -0.896 1.300 1.595 1.00 93.31 88 ALA A CA 1
ATOM 697 C C . ALA A 1 88 ? -1.160 1.913 2.977 1.00 93.31 88 ALA A C 1
ATOM 699 O O . ALA A 1 88 ? -0.447 1.633 3.940 1.00 93.31 88 ALA A O 1
ATOM 700 N N . GLY A 1 89 ? -2.161 2.787 3.056 1.00 92.69 89 GLY A N 1
ATOM 701 C CA . GLY A 1 89 ? -2.599 3.402 4.305 1.00 92.69 89 GLY A CA 1
ATOM 702 C C . GLY A 1 89 ? -3.668 2.559 4.990 1.00 92.69 89 GLY A C 1
ATOM 703 O O . GLY A 1 89 ? -4.574 2.060 4.324 1.00 92.69 89 GLY A O 1
ATOM 704 N N . ASP A 1 90 ? -3.585 2.423 6.310 1.00 93.31 90 ASP A N 1
ATOM 705 C CA . ASP A 1 90 ? -4.620 1.749 7.090 1.00 93.31 90 ASP A CA 1
ATOM 706 C C . ASP A 1 90 ? -5.785 2.695 7.401 1.00 93.31 90 ASP A C 1
ATOM 708 O O . ASP A 1 90 ? -5.598 3.818 7.872 1.00 93.31 90 ASP A O 1
ATOM 712 N N . THR A 1 91 ? -6.995 2.226 7.123 1.00 94.31 91 THR A N 1
ATOM 713 C CA . THR A 1 91 ? -8.250 2.942 7.372 1.00 94.31 91 THR A CA 1
ATOM 714 C C . THR A 1 91 ? -8.905 2.546 8.687 1.00 94.31 91 THR A C 1
ATOM 716 O O . THR A 1 91 ? -9.900 3.157 9.067 1.00 94.31 91 THR A O 1
ATOM 719 N N . CYS A 1 92 ? -8.437 1.484 9.348 1.00 92.69 92 CYS A N 1
ATOM 720 C CA . CYS A 1 92 ? -9.145 0.846 10.455 1.00 92.69 92 CYS A CA 1
ATOM 721 C C . CYS A 1 92 ? -10.640 0.618 10.169 1.00 92.69 92 CYS A C 1
ATOM 723 O O . CYS A 1 92 ? -11.477 0.814 11.046 1.00 92.69 92 CYS A O 1
ATOM 725 N N . SER A 1 93 ? -11.020 0.340 8.919 1.00 91.19 93 SER A N 1
ATOM 726 C CA . SER A 1 93 ? -12.429 0.214 8.518 1.00 91.19 93 SER A CA 1
ATOM 727 C C . SER A 1 93 ? -13.292 1.467 8.796 1.00 91.19 93 SER A C 1
ATOM 729 O O . SER A 1 93 ? -14.509 1.374 8.959 1.00 91.19 93 SER A O 1
ATOM 731 N N . ARG A 1 94 ? -12.682 2.663 8.841 1.00 91.50 94 ARG A N 1
ATOM 732 C CA . ARG A 1 94 ? -13.336 3.961 9.083 1.00 91.50 94 ARG A CA 1
ATOM 733 C C . ARG A 1 94 ? -13.160 4.899 7.887 1.00 91.50 94 ARG A C 1
ATOM 735 O O . ARG A 1 94 ? -12.063 5.091 7.366 1.00 91.50 94 ARG A O 1
ATOM 742 N N . SER A 1 95 ? -14.240 5.569 7.490 1.00 91.44 95 SER A N 1
ATOM 743 C CA . SER A 1 95 ? -14.237 6.495 6.345 1.00 91.44 95 SER A CA 1
ATOM 744 C C . SER A 1 95 ? -13.367 7.739 6.562 1.00 91.44 95 SER A C 1
ATOM 746 O O . SER A 1 95 ? -12.716 8.199 5.626 1.00 91.44 95 SER A O 1
ATOM 748 N N . GLN A 1 96 ? -13.323 8.272 7.786 1.00 88.69 96 GLN A N 1
ATOM 749 C CA . GLN A 1 96 ? -12.491 9.431 8.128 1.00 88.69 96 GLN A CA 1
ATOM 750 C C . GLN A 1 96 ? -10.996 9.125 7.971 1.00 88.69 96 GLN A C 1
ATOM 752 O O . GLN A 1 96 ? -10.249 9.936 7.425 1.00 88.69 96 GLN A O 1
ATOM 757 N N . GLU A 1 97 ? -10.572 7.929 8.375 1.00 87.88 97 GLU A N 1
ATOM 758 C CA . GLU A 1 97 ? -9.186 7.494 8.221 1.00 87.88 97 GLU A CA 1
ATOM 759 C C . GLU A 1 97 ? -8.836 7.254 6.753 1.00 87.88 97 GLU A C 1
ATOM 761 O O . GLU A 1 97 ? -7.754 7.625 6.315 1.00 87.88 97 GLU A O 1
ATOM 766 N N . ALA A 1 98 ? -9.765 6.744 5.937 1.00 90.25 98 ALA A N 1
ATOM 767 C CA . ALA A 1 98 ? -9.546 6.636 4.493 1.00 90.25 98 ALA A CA 1
ATOM 768 C C . ALA A 1 98 ? -9.247 7.997 3.835 1.00 90.25 98 ALA A C 1
ATOM 770 O O . ALA A 1 98 ? -8.367 8.095 2.973 1.00 90.25 98 ALA A O 1
ATOM 771 N N . MET A 1 99 ? -9.926 9.065 4.269 1.00 90.25 99 MET A N 1
ATOM 772 C CA . MET A 1 99 ? -9.628 10.429 3.813 1.00 90.25 99 MET A CA 1
ATOM 773 C C . MET A 1 99 ? -8.258 10.903 4.313 1.00 90.25 99 MET A C 1
ATOM 775 O O . MET A 1 99 ? -7.473 11.423 3.521 1.00 90.25 99 MET A O 1
ATOM 779 N N . SER A 1 100 ? -7.941 10.669 5.591 1.00 88.31 100 SER A N 1
ATOM 780 C CA . SER A 1 100 ? -6.633 10.985 6.186 1.00 88.31 100 SER A CA 1
ATOM 781 C C . SER A 1 100 ? -5.482 10.312 5.426 1.00 88.31 100 SER A C 1
ATOM 783 O O . SER A 1 100 ? -4.528 10.972 5.015 1.00 88.31 100 SER A O 1
ATOM 785 N N . GLN A 1 101 ? -5.606 9.016 5.125 1.00 89.31 101 GLN A N 1
ATOM 786 C CA . GLN A 1 101 ? -4.609 8.268 4.357 1.00 89.31 101 GLN A CA 1
ATOM 787 C C . GLN A 1 101 ? -4.482 8.763 2.913 1.00 89.31 101 GLN A C 1
ATOM 789 O O . GLN A 1 101 ? -3.379 8.803 2.370 1.00 89.31 101 GLN A O 1
ATOM 794 N N . SER A 1 102 ? -5.586 9.197 2.299 1.00 89.44 102 SER A N 1
ATOM 795 C CA . SER A 1 102 ? -5.559 9.790 0.957 1.00 89.44 102 SER A CA 1
ATOM 796 C C . SER A 1 102 ? -4.783 11.111 0.942 1.00 89.44 102 SER A C 1
ATOM 798 O O . SER A 1 102 ? -3.973 11.337 0.046 1.00 89.44 102 SER A O 1
ATOM 800 N N . LEU A 1 103 ? -4.968 11.963 1.956 1.00 87.44 103 LEU A N 1
ATOM 801 C CA . LEU A 1 103 ? -4.201 13.204 2.102 1.00 87.44 103 LEU A CA 1
ATOM 802 C C . LEU A 1 103 ? -2.713 12.924 2.358 1.00 87.44 103 LEU A C 1
ATOM 804 O O . LEU A 1 103 ? -1.865 13.548 1.727 1.00 87.44 103 LEU A O 1
ATOM 808 N N . ARG A 1 104 ? -2.388 11.935 3.203 1.00 84.25 104 ARG A N 1
ATOM 809 C CA . ARG A 1 104 ? -1.002 11.487 3.449 1.00 84.25 104 ARG A CA 1
ATOM 810 C C . ARG A 1 104 ? -0.328 10.941 2.190 1.00 84.25 104 ARG A C 1
ATOM 812 O O . ARG A 1 104 ? 0.868 11.155 1.984 1.00 84.25 104 ARG A O 1
ATOM 819 N N . PHE A 1 105 ? -1.079 10.241 1.339 1.00 88.75 105 PHE A N 1
ATOM 820 C CA . PHE A 1 105 ? -0.579 9.804 0.040 1.00 88.75 105 PHE A CA 1
ATOM 821 C C . PHE A 1 105 ? -0.224 11.008 -0.835 1.00 88.75 105 PHE A C 1
ATOM 823 O O . PHE A 1 105 ? 0.898 11.068 -1.336 1.00 88.75 105 PHE A O 1
ATOM 830 N N . LEU A 1 106 ? -1.136 11.980 -0.969 1.00 87.81 106 LEU A N 1
ATOM 831 C CA . LEU A 1 106 ? -0.903 13.193 -1.760 1.00 87.81 106 LEU A CA 1
ATOM 832 C C . LEU A 1 106 ? 0.287 14.010 -1.243 1.00 87.81 106 LEU A C 1
ATOM 834 O O . LEU A 1 106 ? 1.052 14.527 -2.053 1.00 87.81 106 LEU A O 1
ATOM 838 N N . ASP A 1 107 ? 0.468 14.090 0.072 1.00 83.56 107 ASP A N 1
ATOM 839 C CA . ASP A 1 107 ? 1.640 14.714 0.693 1.00 83.56 107 ASP A CA 1
ATOM 840 C C . ASP A 1 107 ? 2.932 13.968 0.339 1.00 83.56 107 ASP A C 1
ATOM 842 O O . ASP A 1 107 ? 3.880 14.559 -0.174 1.00 83.56 107 ASP A O 1
ATOM 846 N N . THR A 1 108 ? 2.930 12.635 0.445 1.00 79.44 108 THR A N 1
ATOM 847 C CA . THR A 1 108 ? 4.090 11.800 0.083 1.00 79.44 108 THR A CA 1
ATOM 848 C C . THR A 1 108 ? 4.501 11.950 -1.387 1.00 79.44 108 THR A C 1
ATOM 850 O O . THR A 1 108 ? 5.682 11.814 -1.706 1.00 79.44 108 THR A O 1
ATOM 853 N N . VAL A 1 109 ? 3.552 12.203 -2.295 1.00 83.12 109 VAL A N 1
ATOM 854 C CA . VAL A 1 109 ? 3.835 12.405 -3.727 1.00 83.12 109 VAL A CA 1
ATOM 855 C C . VAL A 1 109 ? 3.990 13.882 -4.124 1.00 83.12 109 VAL A C 1
ATOM 857 O O . VAL A 1 109 ? 4.140 14.173 -5.308 1.00 83.12 109 VAL A O 1
ATOM 860 N N . GLY A 1 110 ? 3.981 14.812 -3.161 1.00 77.81 110 GLY A N 1
ATOM 861 C CA . GLY A 1 110 ? 4.222 16.242 -3.389 1.00 77.81 110 GLY A CA 1
ATOM 862 C C . GLY A 1 110 ? 3.045 17.017 -3.995 1.00 77.81 110 GLY A C 1
ATOM 863 O O . GLY A 1 110 ? 3.235 18.112 -4.518 1.00 77.81 110 GLY A O 1
ATOM 864 N N . TYR A 1 111 ? 1.829 16.465 -3.945 1.00 72.56 111 TYR A N 1
ATOM 865 C CA . TYR A 1 111 ? 0.603 17.097 -4.451 1.00 72.56 111 TYR A CA 1
ATOM 866 C C . TYR A 1 111 ? -0.207 17.828 -3.368 1.00 72.56 111 TYR A C 1
ATOM 868 O O . TYR A 1 111 ? -1.138 18.564 -3.700 1.00 72.56 111 TYR A O 1
ATOM 876 N N . HIS A 1 112 ? 0.122 17.647 -2.087 1.00 60.56 112 HIS A N 1
ATOM 877 C CA . HIS A 1 112 ? -0.548 18.315 -0.973 1.00 60.56 112 HIS A CA 1
ATOM 878 C C . HIS A 1 112 ? 0.458 18.679 0.122 1.00 60.56 112 HIS A C 1
ATOM 880 O O . HIS A 1 112 ? 0.936 17.789 0.796 1.00 60.56 112 HIS A O 1
ATOM 886 N N . GLU A 1 113 ? 0.755 19.963 0.334 1.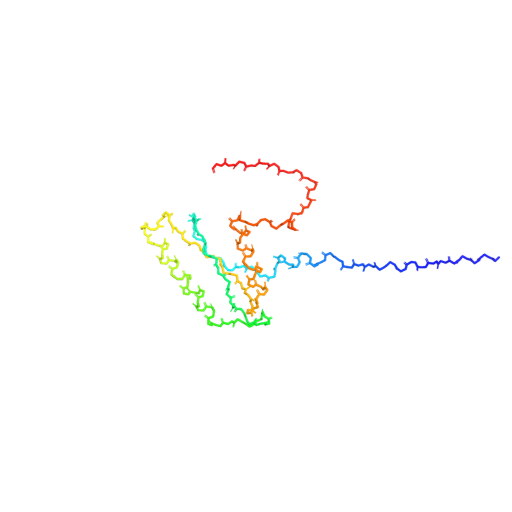00 55.75 113 GLU A N 1
ATOM 887 C CA . GLU A 1 113 ? 1.465 20.411 1.543 1.00 55.75 113 GLU A CA 1
ATOM 888 C C . GLU A 1 113 ? 0.428 20.835 2.602 1.00 55.75 113 GLU A C 1
ATOM 890 O O . GLU A 1 113 ? -0.241 21.860 2.407 1.00 55.75 113 GLU A O 1
ATOM 895 N N . PRO A 1 114 ? 0.267 20.116 3.729 1.00 55.50 114 PRO A N 1
ATOM 896 C CA . PRO A 1 114 ? -0.606 20.568 4.803 1.00 55.50 114 PRO A CA 1
ATOM 897 C C . P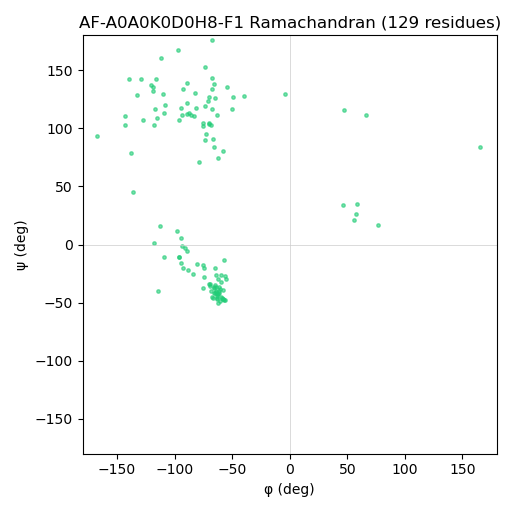RO A 1 114 ? -0.014 21.831 5.444 1.00 55.50 114 PRO A C 1
ATOM 899 O O . PRO A 1 114 ? 1.062 21.797 6.044 1.00 55.50 114 PRO A O 1
ATOM 902 N N . GLN A 1 115 ? -0.727 22.961 5.353 1.00 56.03 115 GLN A N 1
ATOM 903 C CA . GLN A 1 115 ? -0.295 24.236 5.953 1.00 56.03 115 GLN A CA 1
ATOM 904 C C . GLN A 1 115 ? -0.032 24.122 7.464 1.00 56.03 115 GLN A C 1
ATOM 906 O O . GLN A 1 115 ? 0.798 24.849 8.001 1.00 56.03 115 GLN A O 1
ATOM 911 N N . GLU A 1 116 ? -0.697 23.181 8.131 1.00 50.16 116 GLU A N 1
ATOM 912 C CA . GLU A 1 116 ? -0.627 22.939 9.575 1.00 50.16 116 GLU A CA 1
ATOM 913 C C . GLU A 1 116 ? 0.665 22.227 10.018 1.00 50.16 116 GLU A C 1
ATOM 915 O O . GLU A 1 116 ? 1.034 22.296 11.187 1.00 50.16 116 GLU A O 1
ATOM 920 N N . CYS A 1 117 ? 1.393 21.593 9.090 1.00 50.84 117 CYS A N 1
ATOM 921 C CA . CYS A 1 117 ? 2.697 20.969 9.355 1.00 50.84 117 CYS A CA 1
ATOM 922 C C . CYS A 1 117 ? 3.878 21.920 9.110 1.00 50.84 117 CYS A C 1
ATOM 924 O O . CYS A 1 117 ? 5.029 21.564 9.369 1.00 50.84 117 CYS A O 1
ATOM 926 N N . ARG A 1 118 ? 3.620 23.152 8.647 1.00 52.16 118 ARG A N 1
ATOM 927 C CA . ARG A 1 118 ? 4.636 24.203 8.658 1.00 52.16 118 ARG A CA 1
ATOM 928 C C . ARG A 1 118 ? 4.822 24.645 10.102 1.00 52.16 118 ARG A C 1
ATOM 930 O O . ARG A 1 118 ? 4.123 25.529 10.591 1.00 52.16 118 ARG A O 1
ATOM 937 N N . THR A 1 119 ? 5.811 24.072 10.786 1.00 48.19 119 THR A N 1
ATOM 938 C CA . THR A 1 119 ? 6.439 24.784 11.899 1.00 48.19 119 THR A CA 1
ATOM 939 C C . THR A 1 119 ? 6.790 26.167 11.370 1.00 48.19 119 THR A C 1
ATOM 941 O O . THR A 1 119 ? 7.577 26.274 10.427 1.00 48.19 119 THR A O 1
ATOM 944 N N . ASN A 1 120 ? 6.192 27.217 11.935 1.00 43.12 120 ASN A N 1
ATOM 945 C CA . ASN A 1 120 ? 6.680 28.582 11.787 1.00 43.12 120 ASN A CA 1
ATOM 946 C C . ASN A 1 120 ? 8.082 28.639 12.410 1.00 43.12 120 ASN A C 1
ATOM 948 O O . ASN A 1 120 ? 8.283 29.151 13.508 1.00 43.12 120 ASN A O 1
ATOM 952 N N . ASN A 1 121 ? 9.063 28.081 11.707 1.00 42.53 121 ASN A N 1
ATOM 953 C CA . ASN A 1 121 ? 10.459 28.356 11.935 1.00 42.53 121 ASN A CA 1
ATOM 954 C C . ASN A 1 121 ? 10.674 29.757 11.378 1.00 42.53 121 ASN A C 1
ATOM 956 O O . ASN A 1 121 ? 10.997 29.955 10.208 1.00 42.53 121 ASN A O 1
ATOM 960 N N . SER A 1 122 ? 10.480 30.747 12.243 1.00 45.03 122 SER A N 1
ATOM 961 C CA . SER A 1 122 ? 11.212 32.003 12.154 1.00 45.03 122 SER A CA 1
ATOM 962 C C . SER A 1 122 ? 12.706 31.663 12.234 1.00 45.03 122 SER A C 1
ATOM 964 O O . SER A 1 122 ? 13.297 31.684 13.309 1.00 45.03 122 SER A O 1
ATOM 966 N N . GLY A 1 123 ? 13.295 31.240 11.113 1.00 37.81 123 GLY A N 1
ATOM 967 C CA . GLY A 1 123 ? 14.661 30.724 11.062 1.00 37.81 123 GLY A CA 1
ATOM 968 C C . GLY A 1 123 ? 14.969 29.992 9.757 1.00 37.81 123 GLY A C 1
ATOM 969 O O . GLY A 1 123 ? 14.855 28.778 9.681 1.00 37.81 123 GLY A O 1
ATOM 970 N N . THR A 1 124 ? 15.334 30.773 8.742 1.00 38.41 124 THR A N 1
ATOM 971 C CA . THR A 1 124 ? 16.129 30.473 7.536 1.00 38.41 124 THR A CA 1
ATOM 972 C C . THR A 1 124 ? 16.736 29.062 7.400 1.00 38.41 124 THR A C 1
ATOM 974 O O . THR A 1 124 ? 17.496 28.662 8.271 1.00 38.41 124 THR A O 1
ATOM 977 N N . ILE A 1 125 ? 16.522 28.405 6.244 1.00 35.31 125 ILE A N 1
ATOM 978 C CA . ILE A 1 125 ? 17.517 27.728 5.359 1.00 35.31 125 ILE A CA 1
ATOM 979 C C . ILE A 1 125 ? 16.794 27.410 4.026 1.00 35.31 125 ILE A C 1
ATOM 981 O O . ILE A 1 125 ? 15.876 26.603 3.976 1.00 35.31 125 ILE A O 1
ATOM 985 N N . LEU A 1 126 ? 16.923 28.322 3.056 1.00 39.16 126 LEU A N 1
ATOM 986 C CA . LEU A 1 126 ? 17.607 28.187 1.755 1.00 39.16 126 LEU A CA 1
ATOM 987 C C . LEU A 1 126 ? 16.997 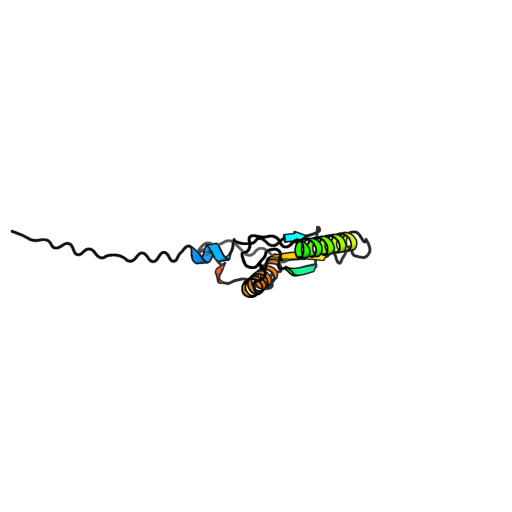27.207 0.735 1.00 39.16 126 LEU A C 1
ATOM 989 O O . LEU A 1 126 ? 17.091 25.991 0.845 1.00 39.16 126 LEU A O 1
ATOM 993 N N . LEU A 1 127 ? 16.477 27.825 -0.331 1.00 46.16 127 LEU A N 1
ATOM 994 C CA . LEU A 1 127 ? 16.248 27.275 -1.666 1.00 46.16 127 LEU A CA 1
ATOM 995 C C . LEU A 1 127 ? 17.407 26.367 -2.114 1.00 46.16 127 LEU A C 1
ATOM 997 O O . LEU A 1 127 ? 18.558 26.799 -2.137 1.00 46.16 127 LEU A O 1
ATOM 1001 N N . GLY A 1 128 ? 17.077 25.148 -2.543 1.00 31.19 128 GLY A N 1
ATOM 1002 C CA . GLY A 1 128 ? 18.019 24.172 -3.089 1.00 31.19 128 GLY A CA 1
ATOM 1003 C C . GLY A 1 128 ? 17.453 23.455 -4.313 1.00 31.19 128 GLY A C 1
ATOM 1004 O O . GLY A 1 128 ? 16.980 22.338 -4.200 1.00 31.19 128 GLY A O 1
ATOM 1005 N N . HIS A 1 129 ? 17.507 24.151 -5.451 1.00 27.00 129 HIS A N 1
ATOM 1006 C CA . HIS A 1 129 ? 17.651 23.663 -6.830 1.00 27.00 129 HIS A CA 1
ATOM 1007 C C . HIS A 1 129 ? 16.801 22.494 -7.370 1.00 27.00 129 HIS A C 1
ATOM 1009 O O . HIS A 1 129 ? 17.017 21.326 -7.069 1.00 27.00 129 HIS A O 1
ATOM 1015 N N . TYR A 1 130 ? 15.978 22.849 -8.365 1.00 32.03 130 TYR A N 1
ATOM 1016 C CA . TYR A 1 130 ? 15.726 22.035 -9.555 1.00 32.03 130 TYR A CA 1
ATOM 1017 C C . TYR A 1 130 ? 17.050 21.566 -10.185 1.00 32.03 130 TYR A C 1
ATOM 1019 O O . TYR A 1 130 ? 17.896 22.403 -10.521 1.00 32.03 130 TYR A O 1
ATOM 1027 N N . ALA A 1 131 ? 17.169 20.257 -10.395 1.00 32.12 131 ALA A N 1
ATOM 1028 C CA . ALA A 1 131 ? 17.937 19.614 -11.459 1.00 32.12 131 ALA A CA 1
ATOM 1029 C C . ALA A 1 131 ? 17.242 18.294 -11.815 1.00 32.12 131 ALA A C 1
ATOM 1031 O O . ALA A 1 131 ? 16.876 17.562 -10.869 1.00 32.12 131 ALA A O 1
#

InterPro domains:
  IPR028082 Periplasmic binding protein-like I [SSF53822] (36-107)

Foldseek 3Di:
DDDDDDDDDPPPPPPPPPPLVVLPDDWDWDKFDDPPAPEEDEDEFQQAALVNPHGDVVRVVVVVVVSVVLVVQCPDPVCVVHRYMYTYFHQNPPPVSRVSSVQVVCVVVVNDDDPSPPPPPPDDDDDDDDD

Secondary structure (DSSP, 8-state):
----------------SSHHHHHHHS-PPEEE--TT--EEEEEEE--B-TTS-SB-HHHHHHHHHHHHHHHHHHH-GGGTTS-EEEEEEE-TT-HHHHHHHHHHHHHHTTS---GGG-----S--------

Radius of gyration: 23.22 Å; Cα contacts (8 Å, |Δi|>4): 141; chains: 1; bounding box: 32×57×82 Å

Mean predicted aligned error: 14.34 Å

Nearest PDB structures (foldseek):
  8szh-assembly1_B  TM=7.735E-01  e=7.457E-03  Homo sapiens
  5fbk-assembly1_A  TM=7.234E-01  e=6.514E-03  Homo sapiens
  7e6t-assembly1_A  TM=7.768E-01  e=2.200E-02  Homo sapiens

Sequence (131 aa):
MWRTLFVAFAGVFYDGLDAVQSLCSVYDPFKVQPDNNKFVIGGAFPLHDVDCKNVLPDTVQEIVAIQWALTHWNQNPVNNHAKLGLFAGDTCSRSQEAMSQSLRFLDTVGYHEPQECRTNNSGTILLGHYA